Protein AF-A0A9W8L6V1-F1 (afdb_monomer_lite)

Radius of gyration: 20.13 Å; chains: 1; bounding box: 50×47×52 Å

Secondary structure (DSSP, 8-state):
--HHHHHHHHHHHHHTT-S-HHHHTTT-TTS-HHHHHHHHHHHHHHHHTHHHHHHHHHHHT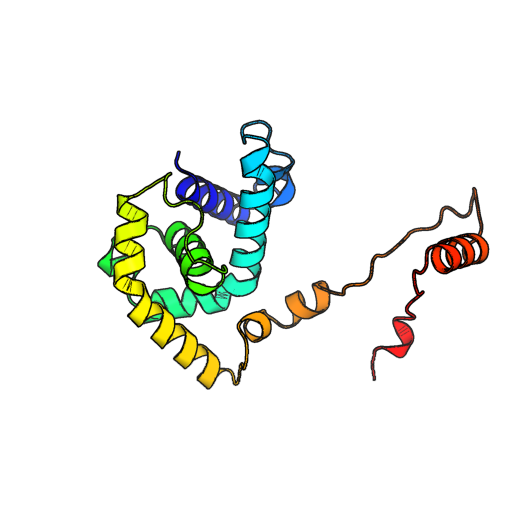HHHHHT--HHHHHHHHHHHHTSTTS-S-TTT-HHHHHHHHHTHHHHHHHHHHHHHHHT-SSGGGGS-HHHHHHT---------TTT--HHHHHHHHHHTT-----GGGS--

Organism: NCBI:txid1052879

Structure (mmCIF, N/CA/C/O backbone):
data_AF-A0A9W8L6V1-F1
#
_entry.id   AF-A0A9W8L6V1-F1
#
loop_
_atom_site.group_PD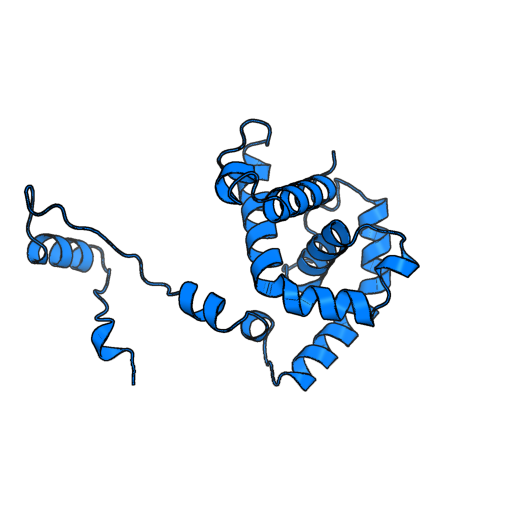B
_atom_site.id
_atom_site.type_symbol
_atom_site.label_atom_id
_atom_site.label_alt_id
_atom_site.label_comp_id
_atom_site.label_asym_id
_atom_site.label_entity_id
_atom_site.label_seq_id
_atom_site.pdbx_PDB_ins_code
_atom_site.Cartn_x
_atom_site.Cartn_y
_atom_site.Cartn_z
_atom_site.occupancy
_atom_site.B_iso_or_equiv
_atom_site.auth_seq_id
_atom_site.auth_comp_id
_atom_site.auth_asym_id
_atom_site.auth_atom_id
_atom_site.pdbx_PDB_model_num
ATOM 1 N N . MET A 1 1 ? -1.362 20.973 1.735 1.00 69.62 1 MET A N 1
ATOM 2 C CA . MET A 1 1 ? -1.811 19.570 1.718 1.00 69.62 1 MET A CA 1
ATOM 3 C C . MET A 1 1 ? -0.803 18.714 2.453 1.00 69.62 1 MET A C 1
ATOM 5 O O . MET A 1 1 ? 0.379 18.758 2.097 1.00 69.62 1 MET A O 1
ATOM 9 N N . LEU A 1 2 ? -1.272 18.016 3.482 1.00 87.19 2 LEU A N 1
ATOM 10 C CA . LEU A 1 2 ? -0.475 17.164 4.362 1.00 87.19 2 LEU A CA 1
ATOM 11 C C . LEU A 1 2 ? -0.080 15.866 3.642 1.00 87.19 2 LEU A C 1
ATOM 13 O O . LEU A 1 2 ? -0.608 15.547 2.577 1.00 87.19 2 LEU A O 1
ATOM 17 N N . PHE A 1 3 ? 0.890 15.130 4.190 1.00 89.69 3 PHE A N 1
ATOM 18 C CA . PHE A 1 3 ? 1.501 13.986 3.503 1.00 89.69 3 PHE A CA 1
ATOM 19 C C . PHE A 1 3 ? 0.482 12.891 3.128 1.00 89.69 3 PHE A C 1
ATOM 21 O O . PHE A 1 3 ? 0.415 12.496 1.966 1.00 89.69 3 PHE A O 1
ATOM 28 N N . TYR A 1 4 ? -0.348 12.442 4.076 1.00 91.88 4 TYR A N 1
ATOM 29 C CA . TYR A 1 4 ? -1.341 11.387 3.819 1.00 91.88 4 TYR A CA 1
ATOM 30 C C . TYR A 1 4 ? -2.519 11.862 2.970 1.00 91.88 4 TYR A C 1
ATOM 32 O O . TYR A 1 4 ? -2.980 11.117 2.111 1.00 91.88 4 TYR A O 1
ATOM 40 N N . GLU A 1 5 ? -2.964 13.108 3.143 1.00 91.69 5 GLU A N 1
ATOM 41 C CA . GLU A 1 5 ? -3.979 13.699 2.265 1.00 91.69 5 GLU A CA 1
ATOM 42 C C . GLU A 1 5 ? -3.491 13.686 0.815 1.00 91.69 5 GLU A C 1
ATOM 44 O O . GLU A 1 5 ? -4.216 13.285 -0.090 1.00 91.69 5 GLU A O 1
ATOM 49 N N . ARG A 1 6 ? -2.224 14.059 0.590 1.00 91.88 6 ARG A N 1
ATOM 50 C CA . ARG A 1 6 ? -1.614 14.030 -0.741 1.00 91.88 6 ARG A CA 1
ATOM 51 C C . ARG A 1 6 ? -1.544 12.617 -1.311 1.00 91.88 6 ARG A C 1
ATOM 53 O O . ARG A 1 6 ? -1.783 12.440 -2.502 1.00 91.88 6 ARG A O 1
ATOM 60 N N . ALA A 1 7 ? -1.241 11.618 -0.486 1.00 93.38 7 ALA A N 1
ATOM 61 C CA . ALA A 1 7 ? -1.301 10.222 -0.908 1.00 93.38 7 ALA A CA 1
ATOM 62 C C . ALA A 1 7 ? -2.726 9.828 -1.341 1.00 93.38 7 ALA A C 1
ATOM 64 O O . ALA A 1 7 ? -2.889 9.212 -2.393 1.00 93.38 7 ALA A O 1
ATOM 65 N N . ALA A 1 8 ? -3.749 10.238 -0.585 1.00 94.44 8 ALA A N 1
ATOM 66 C CA . ALA A 1 8 ? -5.151 9.983 -0.912 1.00 94.44 8 ALA A CA 1
ATOM 67 C C . ALA A 1 8 ? -5.586 10.656 -2.228 1.00 94.44 8 ALA A C 1
ATOM 69 O O . ALA A 1 8 ? -6.217 10.005 -3.061 1.00 94.44 8 ALA A O 1
ATOM 70 N N . ASP A 1 9 ? -5.181 11.907 -2.478 1.00 94.38 9 ASP A N 1
ATOM 71 C CA . ASP A 1 9 ? -5.426 12.571 -3.770 1.00 94.38 9 ASP A CA 1
ATOM 72 C C . ASP A 1 9 ? -4.746 11.833 -4.926 1.00 94.38 9 ASP A C 1
ATOM 74 O O . ASP A 1 9 ? -5.374 11.578 -5.955 1.00 94.38 9 ASP A O 1
ATOM 78 N N . ILE A 1 10 ? -3.490 11.404 -4.748 1.00 94.69 10 ILE A N 1
ATOM 79 C CA . ILE A 1 10 ? -2.794 10.616 -5.771 1.00 94.69 10 ILE A CA 1
ATOM 80 C C . ILE A 1 10 ? -3.552 9.311 -6.051 1.00 94.69 10 ILE A C 1
ATOM 82 O O . ILE A 1 10 ? -3.734 8.984 -7.223 1.00 94.69 10 ILE A O 1
ATOM 86 N N . LEU A 1 11 ? -4.047 8.599 -5.030 1.00 95.19 11 LEU A N 1
ATOM 87 C CA . LEU A 1 11 ? -4.901 7.419 -5.234 1.00 95.19 11 LEU A CA 1
ATOM 88 C C . LEU A 1 11 ? -6.155 7.756 -6.052 1.00 95.19 11 LEU A C 1
ATOM 90 O O . LEU A 1 11 ? -6.443 7.069 -7.030 1.00 95.19 11 LEU A O 1
ATOM 94 N N . GLY A 1 12 ? -6.844 8.856 -5.739 1.00 94.62 12 GLY A N 1
ATOM 95 C CA . GLY A 1 12 ? -8.023 9.288 -6.498 1.00 94.62 12 GLY A CA 1
ATOM 96 C C . GLY A 1 12 ? -7.708 9.635 -7.958 1.00 94.62 12 GLY A C 1
ATOM 97 O O . GLY A 1 12 ? -8.498 9.369 -8.865 1.00 94.62 12 GLY A O 1
ATOM 98 N N . ARG A 1 13 ? -6.527 10.194 -8.232 1.00 94.12 13 ARG A N 1
ATOM 99 C CA . ARG A 1 13 ? -6.060 10.466 -9.602 1.00 94.12 13 ARG A CA 1
ATOM 100 C C . ARG A 1 13 ? -5.673 9.192 -10.354 1.00 94.12 13 ARG A C 1
ATOM 102 O O . ARG A 1 13 ? -5.895 9.118 -11.564 1.00 94.12 13 ARG A O 1
ATOM 109 N N . LEU A 1 14 ? -5.121 8.199 -9.656 1.00 93.25 14 LEU A N 1
ATOM 110 C CA . LEU A 1 14 ? -4.801 6.883 -10.218 1.00 93.25 14 LEU A CA 1
ATOM 111 C C . LEU A 1 14 ? -6.069 6.125 -10.623 1.00 93.25 14 LEU A C 1
ATOM 113 O O . LEU A 1 14 ? -6.115 5.587 -11.727 1.00 93.25 14 LEU A O 1
ATOM 117 N N . GLU A 1 15 ? -7.117 6.160 -9.797 1.00 91.00 15 GLU A N 1
ATOM 118 C CA . GLU A 1 15 ? -8.437 5.594 -10.122 1.00 91.00 15 GLU A CA 1
ATOM 119 C C . GLU A 1 15 ? -9.020 6.214 -11.402 1.00 91.00 15 GLU A C 1
ATOM 121 O O . GLU A 1 15 ? -9.548 5.514 -12.265 1.00 91.00 15 GLU A O 1
ATOM 126 N N . ARG A 1 16 ? -8.837 7.529 -11.582 1.00 94.12 16 ARG A N 1
ATOM 127 C CA . ARG A 1 16 ? -9.236 8.269 -12.794 1.00 94.12 16 ARG A CA 1
ATOM 128 C C . ARG A 1 16 ? -8.269 8.104 -13.974 1.00 94.12 16 ARG A C 1
ATOM 130 O O . ARG A 1 16 ? -8.423 8.797 -14.976 1.00 94.12 16 ARG A O 1
ATOM 137 N N . ARG A 1 17 ? -7.259 7.233 -13.866 1.00 90.88 17 ARG A N 1
ATOM 138 C CA . ARG A 1 17 ? -6.245 6.958 -14.904 1.00 90.88 17 ARG A CA 1
ATOM 139 C C . ARG A 1 17 ? -5.501 8.208 -15.395 1.00 90.88 17 ARG A C 1
ATOM 141 O O . ARG A 1 17 ? -5.058 8.265 -16.536 1.00 90.88 17 ARG A O 1
ATOM 148 N N . GLN A 1 18 ? -5.308 9.200 -14.526 1.00 90.88 18 GLN A N 1
ATOM 149 C CA . GLN A 1 18 ? -4.655 10.469 -14.883 1.00 90.88 18 GLN A CA 1
ATOM 150 C C . GLN A 1 18 ? -3.120 10.380 -14.938 1.00 90.88 18 GLN A C 1
ATO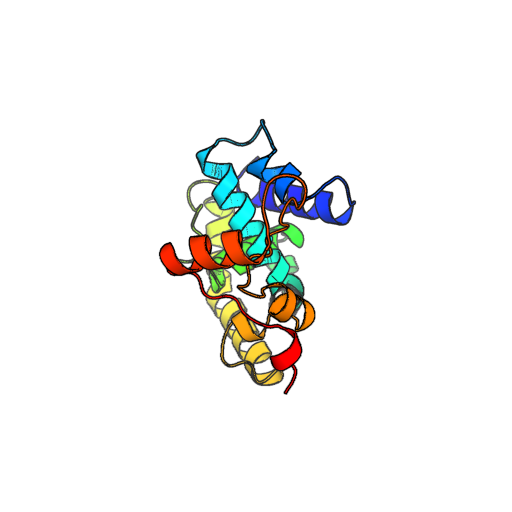M 152 O O . GLN A 1 18 ? -2.442 11.391 -15.108 1.00 90.88 18 GLN A O 1
ATOM 157 N N . GLY A 1 19 ? -2.556 9.185 -14.758 1.00 90.44 19 GLY A N 1
ATOM 158 C CA . GLY A 1 19 ? -1.131 8.904 -14.876 1.00 90.44 19 GLY A CA 1
ATOM 159 C C . GLY A 1 19 ? -0.728 7.657 -14.097 1.00 90.44 19 GLY A C 1
ATOM 160 O O . GLY A 1 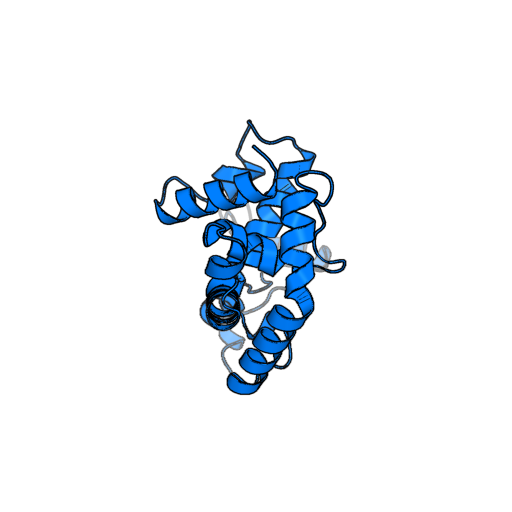19 ? -1.567 6.922 -13.587 1.00 90.44 19 GLY A O 1
ATOM 161 N N . SER A 1 20 ? 0.580 7.428 -14.002 1.00 90.50 20 SER A N 1
ATOM 162 C CA . SER A 1 20 ? 1.162 6.315 -13.245 1.00 90.50 20 SER A CA 1
ATOM 163 C C . SER A 1 20 ? 1.571 6.740 -11.832 1.00 90.50 20 SER A C 1
ATOM 165 O O . SER A 1 20 ? 1.845 7.916 -11.581 1.00 90.50 20 SER A O 1
ATOM 167 N N . VAL A 1 21 ? 1.722 5.775 -10.917 1.00 91.31 21 VAL A N 1
ATOM 168 C CA . VAL A 1 21 ? 2.247 6.039 -9.561 1.00 91.31 21 VAL A CA 1
ATOM 169 C C . VAL A 1 21 ? 3.605 6.740 -9.648 1.00 91.31 21 VAL A C 1
ATOM 171 O O . VAL A 1 21 ? 3.855 7.719 -8.945 1.00 91.31 21 VAL A O 1
ATOM 174 N N . LYS A 1 22 ? 4.465 6.300 -10.578 1.00 91.00 22 LYS A N 1
ATOM 175 C CA . LYS A 1 22 ? 5.804 6.862 -10.791 1.00 91.00 22 LYS A CA 1
ATOM 176 C C . LYS A 1 22 ? 5.753 8.313 -11.265 1.00 91.00 22 LYS A C 1
ATOM 178 O O . LYS A 1 22 ? 6.480 9.139 -10.719 1.00 91.00 22 LYS A O 1
ATOM 183 N N . SER A 1 23 ? 4.897 8.643 -12.236 1.00 92.06 23 SER A N 1
ATOM 184 C CA . SER A 1 23 ? 4.760 10.024 -12.726 1.00 92.06 23 SER A CA 1
ATOM 185 C C . SER A 1 23 ? 4.174 10.953 -11.662 1.00 92.06 23 SER A C 1
ATOM 187 O O . SER A 1 23 ? 4.597 12.098 -11.559 1.00 92.06 23 SER A O 1
ATOM 189 N N . MET A 1 24 ? 3.259 10.453 -10.826 1.00 91.88 24 MET A N 1
ATOM 190 C CA . MET A 1 24 ? 2.616 11.242 -9.766 1.00 91.88 24 MET A CA 1
ATOM 191 C C . MET A 1 24 ? 3.481 11.435 -8.515 1.00 91.88 24 MET A C 1
ATOM 193 O O . MET A 1 24 ? 3.171 12.293 -7.687 1.00 91.88 24 MET A O 1
ATOM 197 N N . THR A 1 25 ? 4.586 10.691 -8.396 1.00 91.94 25 THR A N 1
ATOM 198 C CA . THR A 1 25 ? 5.502 10.745 -7.246 1.00 91.94 25 THR A CA 1
ATOM 199 C C . THR A 1 25 ? 6.932 11.115 -7.649 1.00 91.94 25 THR A C 1
ATOM 201 O O . THR A 1 25 ? 7.319 12.276 -7.588 1.00 91.94 25 THR A O 1
ATOM 204 N N . VAL A 1 26 ? 7.739 10.151 -8.094 1.00 91.12 26 VAL A N 1
ATOM 205 C CA . VAL A 1 26 ? 9.147 10.343 -8.466 1.00 91.12 26 VAL A CA 1
ATOM 206 C C . VAL A 1 26 ? 9.288 11.347 -9.613 1.00 91.12 26 VAL A C 1
ATOM 208 O O . VAL A 1 26 ? 10.166 12.209 -9.570 1.00 91.12 26 VAL A O 1
ATOM 211 N N . GLY A 1 27 ? 8.390 11.282 -10.598 1.00 87.25 27 GLY A N 1
ATOM 212 C CA . GLY A 1 27 ? 8.320 12.231 -11.712 1.00 87.25 27 GLY A CA 1
ATOM 213 C C . GLY A 1 27 ? 7.640 13.560 -11.375 1.00 87.25 27 GLY A C 1
ATOM 214 O O . GLY A 1 27 ? 7.646 14.465 -12.200 1.00 87.25 27 GLY A O 1
ATOM 215 N N . ASN A 1 28 ? 7.066 13.714 -10.180 1.00 88.75 28 ASN A N 1
ATOM 216 C CA . ASN A 1 28 ? 6.337 14.919 -9.814 1.00 88.75 28 ASN A CA 1
ATOM 217 C C . ASN A 1 28 ? 7.303 15.990 -9.292 1.00 88.75 28 ASN A C 1
ATOM 219 O O . ASN A 1 28 ? 7.945 15.818 -8.254 1.00 88.75 28 ASN A O 1
ATOM 223 N N . HIS A 1 29 ? 7.414 17.103 -10.013 1.00 85.62 29 HIS A N 1
ATOM 224 C CA . HIS A 1 29 ? 8.309 18.208 -9.660 1.00 85.62 29 HIS A CA 1
ATOM 225 C C . HIS A 1 29 ? 7.820 19.041 -8.466 1.00 85.62 29 HIS A C 1
ATOM 227 O O . HIS A 1 29 ? 8.631 19.708 -7.835 1.00 85.62 29 HIS A O 1
ATOM 233 N N . TYR A 1 30 ? 6.538 18.947 -8.107 1.00 85.06 30 TYR A N 1
ATOM 234 C CA . TYR A 1 30 ? 5.948 19.656 -6.967 1.00 85.06 30 TYR A CA 1
ATOM 235 C C . TYR A 1 30 ? 6.172 18.944 -5.623 1.00 85.06 30 TYR A C 1
ATOM 237 O O . TYR A 1 30 ? 5.861 19.497 -4.569 1.00 85.06 30 TYR A O 1
ATOM 245 N N . LEU A 1 31 ? 6.694 17.713 -5.638 1.00 84.81 31 LEU A N 1
ATOM 246 C CA . LEU A 1 31 ? 7.080 16.984 -4.431 1.00 84.81 31 LEU A CA 1
ATOM 247 C C . LEU A 1 31 ? 8.528 17.278 -4.052 1.00 84.81 31 LEU A C 1
ATOM 249 O O . LEU A 1 31 ? 9.422 17.245 -4.903 1.00 84.81 31 LEU A O 1
ATOM 253 N N . LYS A 1 32 ? 8.774 17.456 -2.752 1.00 86.69 32 LYS A N 1
ATOM 254 C CA . LYS A 1 32 ? 10.137 17.578 -2.235 1.00 86.69 32 LYS A CA 1
ATOM 255 C C . LYS A 1 32 ? 10.918 16.278 -2.479 1.00 86.69 32 LYS A C 1
ATOM 257 O O . LYS A 1 32 ? 10.329 15.200 -2.342 1.00 86.69 32 LYS A O 1
ATOM 262 N N . PRO A 1 33 ? 12.216 16.332 -2.831 1.00 84.69 33 PRO A N 1
ATOM 263 C CA . PRO A 1 33 ? 13.011 15.142 -3.152 1.00 84.69 33 PRO A CA 1
ATOM 264 C C . PRO A 1 33 ? 12.932 14.024 -2.100 1.00 84.69 33 PRO A C 1
ATOM 266 O O . PRO A 1 33 ? 12.797 12.851 -2.453 1.00 84.69 33 PRO A O 1
ATOM 269 N N . GLU A 1 34 ? 12.948 14.386 -0.818 1.00 84.38 34 GLU A N 1
ATOM 270 C CA . GLU A 1 34 ? 12.859 13.472 0.320 1.00 84.38 34 GLU A CA 1
ATOM 271 C C . GLU A 1 34 ? 11.484 12.800 0.473 1.00 84.38 34 GLU A C 1
ATOM 273 O O . GLU A 1 34 ? 11.394 11.688 0.998 1.00 84.38 34 GLU A O 1
ATOM 278 N N . GLU A 1 35 ? 10.414 13.435 -0.016 1.00 87.06 35 GLU A N 1
ATOM 279 C CA . GLU A 1 35 ? 9.046 12.906 0.030 1.00 87.06 35 GLU A CA 1
ATOM 280 C C . GLU A 1 35 ? 8.759 11.970 -1.145 1.00 87.06 35 GLU A C 1
ATOM 282 O O . GLU A 1 35 ? 7.995 11.020 -0.993 1.00 87.06 35 GLU A O 1
ATOM 287 N N . LYS A 1 36 ? 9.387 12.187 -2.309 1.00 90.94 36 LYS A N 1
ATOM 288 C CA . LYS A 1 36 ? 9.103 11.427 -3.542 1.00 90.94 36 LYS A CA 1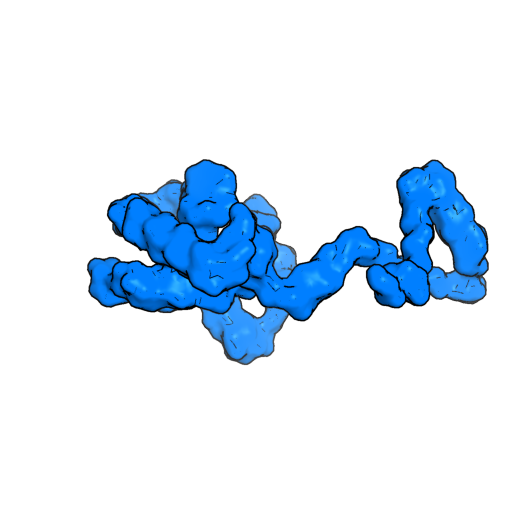
ATOM 289 C C . LYS A 1 36 ? 9.216 9.919 -3.350 1.00 90.94 36 LYS A C 1
ATOM 291 O O . LYS A 1 36 ? 8.303 9.177 -3.706 1.00 90.94 36 LYS A O 1
ATOM 296 N N . ARG A 1 37 ? 10.339 9.466 -2.780 1.00 89.50 37 ARG A N 1
ATOM 297 C CA . ARG A 1 37 ? 10.607 8.035 -2.559 1.00 89.50 37 ARG A CA 1
ATOM 298 C C . ARG A 1 37 ? 9.661 7.443 -1.518 1.00 89.50 37 ARG A C 1
ATOM 300 O O . ARG A 1 37 ? 9.165 6.340 -1.720 1.00 89.50 37 ARG A O 1
ATOM 307 N N . LYS A 1 38 ? 9.379 8.189 -0.445 1.00 90.25 38 LYS A N 1
ATOM 308 C CA . LYS A 1 38 ? 8.476 7.761 0.633 1.00 90.25 38 LYS A CA 1
ATOM 309 C C . LYS A 1 38 ? 7.039 7.630 0.136 1.00 90.25 38 LYS A C 1
ATOM 311 O O . LYS A 1 38 ? 6.409 6.610 0.371 1.00 90.25 38 LYS A O 1
ATOM 316 N N . MET A 1 39 ? 6.561 8.626 -0.609 1.00 92.62 39 MET A N 1
ATOM 317 C CA . MET A 1 39 ? 5.237 8.630 -1.229 1.00 92.62 39 MET A CA 1
ATOM 318 C C . MET A 1 39 ? 5.085 7.469 -2.215 1.00 92.62 39 MET A C 1
ATOM 320 O O . MET A 1 39 ? 4.094 6.749 -2.170 1.00 92.62 39 MET A O 1
ATOM 324 N N . TYR A 1 40 ? 6.086 7.253 -3.077 1.00 93.38 40 TYR A N 1
ATOM 325 C CA . TYR A 1 40 ? 6.082 6.135 -4.021 1.00 93.38 40 TYR A CA 1
ATOM 326 C C . TYR A 1 40 ? 6.009 4.784 -3.304 1.00 93.38 40 TYR A C 1
ATOM 328 O O . TYR A 1 40 ? 5.159 3.966 -3.641 1.00 93.38 40 TYR A O 1
ATOM 336 N N . ALA A 1 41 ? 6.865 4.566 -2.300 1.00 91.81 41 ALA A N 1
ATOM 337 C CA . ALA A 1 41 ? 6.875 3.327 -1.527 1.00 91.81 41 ALA A CA 1
ATOM 338 C C . ALA A 1 41 ? 5.532 3.091 -0.824 1.00 91.81 41 ALA A C 1
ATOM 340 O O . ALA A 1 41 ? 4.942 2.028 -0.982 1.00 91.81 41 ALA A O 1
ATOM 341 N N . LEU A 1 42 ? 5.012 4.104 -0.124 1.00 93.75 42 LEU A N 1
ATOM 342 C CA . LEU A 1 42 ? 3.741 4.011 0.588 1.00 93.75 42 LEU A CA 1
ATOM 343 C C . LEU A 1 42 ? 2.579 3.671 -0.351 1.00 93.75 42 LEU A C 1
ATOM 345 O O . LEU A 1 42 ? 1.798 2.774 -0.049 1.00 93.75 42 LEU A O 1
ATOM 349 N N . LEU A 1 43 ? 2.474 4.350 -1.496 1.00 94.88 43 LEU A N 1
ATOM 350 C CA . LEU A 1 43 ? 1.403 4.102 -2.462 1.00 94.88 43 LEU A CA 1
ATOM 351 C C . LEU A 1 43 ? 1.503 2.707 -3.080 1.00 94.88 43 LEU A C 1
ATOM 353 O O . LEU A 1 43 ? 0.493 2.018 -3.169 1.00 94.88 43 LEU A O 1
ATOM 357 N N . CYS A 1 44 ? 2.703 2.274 -3.476 1.00 93.12 44 CYS A N 1
ATOM 358 C CA . CYS A 1 44 ? 2.909 0.936 -4.027 1.00 93.12 44 CYS A CA 1
ATOM 359 C C . CYS A 1 44 ? 2.517 -0.153 -3.023 1.00 93.12 44 CYS A C 1
ATOM 361 O O . CYS A 1 44 ? 1.772 -1.062 -3.378 1.00 93.12 44 CYS A O 1
ATOM 363 N N . GLU A 1 45 ? 2.979 -0.055 -1.776 1.00 93.00 45 GLU A N 1
ATOM 364 C CA . GLU A 1 45 ? 2.650 -1.045 -0.746 1.00 93.00 45 GLU A CA 1
ATOM 365 C C . GLU A 1 45 ? 1.165 -1.000 -0.348 1.00 93.00 45 GLU A C 1
ATOM 367 O O . GLU A 1 45 ? 0.543 -2.050 -0.194 1.00 93.00 45 GLU A O 1
ATOM 372 N N . THR A 1 46 ? 0.550 0.187 -0.298 1.00 95.19 46 THR A N 1
ATOM 373 C CA . THR A 1 46 ? -0.900 0.324 -0.065 1.00 95.19 46 THR A CA 1
ATOM 374 C C . THR A 1 46 ? -1.705 -0.346 -1.180 1.00 95.19 46 THR A C 1
ATOM 376 O O . THR A 1 46 ? -2.640 -1.090 -0.900 1.00 95.19 46 THR A O 1
ATOM 379 N N . LEU A 1 47 ? -1.332 -0.127 -2.446 1.00 94.12 47 LEU A N 1
ATOM 380 C CA . LEU A 1 47 ? -2.029 -0.700 -3.602 1.00 94.12 47 LEU A CA 1
ATOM 381 C C . LEU A 1 47 ? -1.915 -2.229 -3.660 1.00 94.12 47 LEU A C 1
ATOM 383 O O . LEU A 1 47 ? -2.892 -2.889 -4.002 1.00 94.12 47 LEU A O 1
ATOM 387 N N . LYS A 1 48 ? -0.764 -2.801 -3.279 1.00 92.75 48 LYS A N 1
ATOM 388 C CA . LYS A 1 48 ? -0.576 -4.263 -3.202 1.00 92.75 48 LYS A CA 1
ATOM 389 C C . LYS A 1 48 ? -1.549 -4.935 -2.234 1.00 92.75 48 LYS A C 1
ATOM 391 O O . LYS A 1 48 ? -2.000 -6.043 -2.501 1.00 92.75 48 LYS A O 1
ATOM 396 N N . HIS A 1 49 ? -1.865 -4.261 -1.131 1.00 94.62 49 HIS A N 1
ATOM 397 C CA . HIS A 1 49 ? -2.727 -4.781 -0.069 1.00 94.62 49 HIS A CA 1
ATOM 398 C C . HIS A 1 49 ? -4.133 -4.162 -0.090 1.00 94.62 49 HIS A C 1
ATOM 400 O O . HIS A 1 49 ? -4.884 -4.334 0.868 1.00 94.62 49 HIS A O 1
ATOM 406 N N . ALA A 1 50 ? -4.503 -3.435 -1.152 1.00 94.50 50 ALA A N 1
ATOM 407 C CA . ALA A 1 50 ? -5.717 -2.621 -1.176 1.00 94.50 50 ALA A CA 1
ATOM 408 C C . ALA A 1 50 ? -6.986 -3.437 -0.896 1.00 94.50 50 ALA A C 1
ATOM 410 O O . ALA A 1 50 ? -7.808 -3.011 -0.093 1.00 94.50 50 ALA A O 1
ATOM 411 N N . SER A 1 51 ? -7.114 -4.632 -1.483 1.00 93.94 51 SER A N 1
ATOM 412 C CA . SER A 1 51 ? -8.260 -5.523 -1.257 1.00 93.94 51 SER A CA 1
ATOM 413 C C . SER A 1 51 ? -8.402 -5.919 0.215 1.00 93.94 51 SER A C 1
ATOM 415 O O . SER A 1 51 ? -9.474 -5.766 0.797 1.00 93.94 51 SER A O 1
ATOM 417 N N . ALA A 1 52 ? -7.315 -6.377 0.838 1.00 95.75 52 ALA A N 1
ATOM 418 C CA . ALA A 1 52 ? -7.311 -6.776 2.240 1.00 95.75 52 ALA A CA 1
ATOM 419 C C . ALA A 1 52 ? -7.579 -5.582 3.169 1.00 95.75 52 ALA A C 1
ATOM 421 O O . ALA A 1 52 ? -8.382 -5.677 4.097 1.00 95.75 52 ALA A O 1
ATOM 422 N N . LEU A 1 53 ? -6.951 -4.436 2.893 1.00 96.69 53 LEU A N 1
ATOM 423 C CA . LEU A 1 53 ? -7.135 -3.214 3.674 1.00 96.69 53 LEU A CA 1
ATOM 424 C C . LEU A 1 53 ? -8.573 -2.693 3.590 1.00 96.69 53 LEU A C 1
ATOM 426 O O . LEU A 1 53 ? -9.117 -2.292 4.615 1.00 96.69 53 LEU A O 1
ATOM 430 N N . SER A 1 54 ? -9.206 -2.731 2.414 1.00 96.69 54 SER A N 1
ATOM 431 C CA . SER A 1 54 ? -10.609 -2.337 2.246 1.00 96.69 54 SER A CA 1
ATOM 432 C C . SER A 1 54 ? -11.546 -3.168 3.122 1.00 96.69 54 SER A C 1
ATOM 434 O O . SER A 1 54 ? -12.376 -2.589 3.819 1.00 96.69 54 SER A O 1
ATOM 436 N N . ILE A 1 55 ? -11.362 -4.493 3.165 1.00 96.81 55 ILE A N 1
ATOM 437 C CA . ILE A 1 55 ? -12.166 -5.390 4.011 1.00 96.81 55 ILE A CA 1
ATOM 438 C C . ILE A 1 55 ? -11.964 -5.062 5.497 1.00 96.81 55 ILE A C 1
ATOM 440 O O . ILE A 1 55 ? -12.930 -4.946 6.248 1.00 96.81 55 ILE A O 1
ATOM 444 N N . VAL A 1 56 ? -10.715 -4.870 5.934 1.00 97.44 56 VAL A N 1
ATOM 445 C CA . VAL A 1 56 ? -10.398 -4.519 7.331 1.00 97.44 56 VAL A CA 1
ATOM 446 C C . VAL A 1 56 ? -11.018 -3.174 7.725 1.00 97.44 56 VAL A C 1
ATOM 448 O O . VAL A 1 56 ? -11.585 -3.038 8.812 1.00 97.44 56 VAL A O 1
ATOM 451 N N . ILE A 1 57 ? -10.944 -2.172 6.847 1.00 96.94 57 ILE A N 1
ATOM 452 C CA . ILE A 1 57 ? -11.526 -0.844 7.078 1.00 96.94 57 ILE A CA 1
ATOM 453 C C . ILE A 1 57 ? -13.048 -0.930 7.185 1.00 96.94 57 ILE A C 1
ATOM 455 O O . ILE A 1 57 ? -13.616 -0.348 8.110 1.00 96.94 57 ILE A O 1
ATOM 459 N N . GLU A 1 58 ? -13.693 -1.681 6.294 1.00 96.50 58 GLU A N 1
ATOM 460 C CA . GLU A 1 58 ? -15.140 -1.887 6.301 1.00 96.50 58 GLU A CA 1
ATOM 461 C C . GLU A 1 58 ? -15.604 -2.590 7.582 1.00 96.50 58 GLU A C 1
ATOM 463 O O . GLU A 1 58 ? -16.434 -2.046 8.311 1.00 96.50 58 GLU A O 1
ATOM 468 N N . ARG A 1 59 ? -15.005 -3.739 7.923 1.00 96.50 59 ARG A N 1
ATOM 469 C CA . ARG A 1 59 ? -15.356 -4.512 9.130 1.00 96.50 59 ARG A CA 1
ATOM 470 C C . ARG A 1 59 ? -15.109 -3.740 10.419 1.00 96.50 59 ARG A C 1
ATOM 472 O O . ARG A 1 59 ? -15.857 -3.872 11.384 1.00 96.50 59 ARG A O 1
ATOM 479 N N . SER A 1 60 ? -14.071 -2.906 10.441 1.00 95.88 60 SER A N 1
ATOM 480 C CA . SER A 1 60 ? -13.791 -2.064 11.600 1.00 95.88 60 SER A CA 1
ATOM 481 C C . SER A 1 60 ? -14.775 -0.900 11.757 1.00 95.88 60 SER A C 1
ATOM 483 O O . SER A 1 60 ? -14.826 -0.322 12.838 1.00 95.88 60 SER A O 1
ATOM 485 N N . GLY A 1 61 ? -15.547 -0.520 10.731 1.00 94.62 61 GLY A N 1
ATOM 486 C CA . GLY A 1 61 ? -16.417 0.664 10.776 1.00 94.62 61 GLY A CA 1
ATOM 487 C C . GLY A 1 61 ? -15.642 1.975 10.968 1.00 94.62 61 GLY A C 1
ATOM 488 O O . GLY A 1 61 ? -16.129 2.919 11.596 1.00 94.62 61 GLY A O 1
ATOM 489 N N . LEU A 1 62 ? -14.388 2.019 10.505 1.00 95.06 62 LEU A N 1
ATOM 490 C CA . LEU A 1 62 ? -13.487 3.153 10.718 1.00 95.06 62 LEU A CA 1
ATOM 491 C C . LEU A 1 62 ? -13.997 4.436 10.045 1.00 95.06 62 LEU A C 1
ATOM 493 O O . LEU A 1 62 ? -13.907 5.512 10.636 1.00 95.06 62 LEU A O 1
ATOM 497 N N . LEU A 1 63 ? -14.528 4.322 8.824 1.00 94.12 63 LEU A N 1
ATOM 498 C CA . LEU A 1 63 ? -14.967 5.476 8.033 1.00 94.12 63 LEU A CA 1
ATOM 499 C C . LEU A 1 63 ? -16.090 6.241 8.736 1.00 94.12 63 LEU A C 1
ATOM 501 O O . LEU A 1 63 ? -16.063 7.465 8.781 1.00 94.12 63 LEU A O 1
ATOM 505 N N . GLN A 1 64 ? -17.040 5.518 9.332 1.00 92.62 64 GLN A N 1
ATOM 506 C CA . GLN A 1 64 ? -18.160 6.092 10.071 1.00 92.62 64 GLN A CA 1
ATOM 507 C C . GLN A 1 64 ? -17.710 6.678 11.413 1.00 92.62 64 GLN A C 1
ATOM 509 O O . GLN A 1 64 ? -18.206 7.724 11.818 1.00 92.62 64 GLN A O 1
ATOM 514 N N . ALA A 1 65 ? -16.767 6.020 12.095 1.00 92.50 65 ALA A N 1
ATOM 515 C CA . ALA A 1 65 ? -16.300 6.450 13.411 1.00 92.50 65 ALA A CA 1
ATOM 516 C C . ALA A 1 65 ? -15.512 7.769 13.372 1.00 92.50 65 ALA A C 1
ATOM 518 O O . ALA A 1 65 ? -15.665 8.593 14.267 1.00 92.50 65 ALA A O 1
ATOM 519 N N . GLU A 1 66 ? -14.670 7.963 12.354 1.00 92.38 66 GLU A N 1
ATOM 520 C CA . GLU A 1 66 ? -13.789 9.137 12.247 1.00 92.38 66 GLU A CA 1
ATOM 521 C C . GLU A 1 66 ? -14.219 10.128 11.150 1.00 92.38 66 GLU A C 1
ATOM 523 O O . GLU A 1 66 ? -13.595 11.175 10.996 1.00 92.38 66 GLU A O 1
ATOM 528 N N . ASN A 1 67 ? -15.281 9.822 10.393 1.00 92.31 67 ASN A N 1
ATOM 529 C CA . ASN A 1 67 ? -15.755 10.613 9.250 1.00 92.31 67 ASN A CA 1
ATOM 530 C C . ASN A 1 67 ? -14.625 10.965 8.260 1.00 92.31 67 ASN A C 1
ATOM 532 O O . ASN A 1 67 ? -14.457 12.114 7.846 1.00 92.31 67 ASN A O 1
ATOM 536 N N . ILE A 1 68 ? -13.812 9.964 7.917 1.00 91.81 68 ILE A N 1
ATOM 537 C CA . ILE A 1 68 ? -12.672 10.111 7.008 1.00 91.81 68 ILE A CA 1
ATOM 538 C C . ILE A 1 68 ? -12.969 9.510 5.637 1.00 91.81 68 ILE A C 1
ATOM 540 O O . ILE A 1 68 ? -13.710 8.538 5.497 1.00 91.81 68 ILE A O 1
ATOM 544 N N . GLU A 1 69 ? -12.334 10.069 4.611 1.00 93.25 69 GLU A N 1
ATOM 545 C CA . GLU A 1 69 ? -12.402 9.549 3.249 1.00 93.25 69 GLU A CA 1
ATOM 546 C C . GLU A 1 69 ? -11.769 8.145 3.146 1.00 93.25 69 GLU A C 1
ATOM 548 O O . GLU A 1 69 ? -10.704 7.884 3.709 1.00 93.25 69 GLU A O 1
ATOM 553 N N . ALA A 1 70 ? -12.373 7.254 2.350 1.00 94.62 70 ALA A N 1
ATOM 554 C CA . ALA A 1 70 ? -11.902 5.881 2.151 1.00 94.62 70 ALA A CA 1
ATOM 555 C C . ALA A 1 70 ? -10.437 5.779 1.684 1.00 94.62 70 ALA A C 1
ATOM 557 O O . ALA A 1 70 ? -9.678 4.968 2.210 1.00 94.62 70 ALA A O 1
ATOM 558 N N . ARG A 1 71 ? -10.009 6.624 0.734 1.00 95.75 71 ARG A N 1
ATOM 559 C CA . ARG A 1 71 ? -8.622 6.632 0.227 1.00 95.75 71 ARG A CA 1
ATOM 560 C C . ARG A 1 71 ? -7.620 7.029 1.308 1.00 95.75 71 ARG A C 1
ATOM 562 O O . ARG A 1 71 ? -6.552 6.430 1.411 1.00 95.75 71 ARG A O 1
ATOM 569 N N . LEU A 1 72 ? -7.983 7.998 2.145 1.00 94.75 72 LEU A N 1
ATOM 570 C CA . LEU A 1 72 ? -7.170 8.413 3.282 1.00 94.75 72 LEU A CA 1
ATOM 571 C C . LEU A 1 72 ? -7.072 7.297 4.329 1.00 94.75 72 LEU A C 1
ATOM 573 O O . LEU A 1 72 ? -5.974 6.978 4.787 1.00 94.75 72 LEU A O 1
ATOM 577 N N . ALA A 1 73 ? -8.197 6.654 4.649 1.00 95.69 73 ALA A N 1
ATOM 578 C CA . ALA A 1 73 ? -8.236 5.506 5.549 1.00 95.69 73 ALA A CA 1
ATOM 579 C C . ALA A 1 73 ? -7.361 4.348 5.050 1.00 95.69 73 ALA A C 1
ATOM 581 O O . ALA A 1 73 ? -6.664 3.727 5.851 1.00 95.69 73 ALA A O 1
ATOM 582 N N . LEU A 1 74 ? -7.350 4.088 3.738 1.00 96.38 74 LEU A N 1
ATOM 583 C CA . LEU A 1 74 ? -6.551 3.033 3.115 1.00 96.38 74 LEU A CA 1
ATOM 584 C C . LEU A 1 74 ? -5.053 3.229 3.378 1.00 96.38 74 LEU A C 1
ATOM 586 O O . LEU A 1 74 ? -4.386 2.339 3.906 1.00 96.38 74 LEU A O 1
ATOM 590 N N . VAL A 1 75 ? -4.546 4.426 3.076 1.00 95.31 75 VAL A N 1
ATOM 591 C CA . VAL A 1 75 ? -3.127 4.769 3.245 1.00 95.31 75 VAL A CA 1
ATOM 592 C C . VAL A 1 75 ? -2.724 4.758 4.722 1.00 95.31 75 VAL A C 1
ATOM 594 O O . VAL A 1 75 ? -1.671 4.226 5.075 1.00 95.31 75 VAL A O 1
ATOM 597 N N . LEU A 1 76 ? -3.558 5.324 5.599 1.00 94.56 76 LEU A N 1
ATOM 598 C CA . LEU A 1 76 ? -3.284 5.364 7.037 1.00 94.56 76 LEU A CA 1
ATOM 599 C C . LEU A 1 76 ? -3.286 3.970 7.664 1.00 94.56 76 LEU A C 1
ATOM 601 O O . LEU A 1 76 ? -2.432 3.672 8.495 1.00 94.56 76 LEU A O 1
ATOM 605 N N . THR A 1 77 ? -4.234 3.117 7.273 1.00 95.56 77 THR A N 1
ATOM 606 C CA . THR A 1 77 ? -4.342 1.749 7.796 1.00 95.56 77 THR A CA 1
ATOM 607 C C . THR A 1 77 ? -3.141 0.918 7.366 1.00 95.56 77 THR A C 1
ATOM 609 O O . THR A 1 77 ? -2.565 0.212 8.196 1.00 95.56 77 THR A O 1
ATOM 612 N N . HIS A 1 78 ? -2.704 1.062 6.109 1.00 95.50 78 HIS A N 1
ATOM 613 C CA . HIS A 1 78 ? -1.461 0.460 5.644 1.00 95.50 78 HIS A CA 1
ATOM 614 C C . HIS A 1 78 ? -0.274 0.907 6.507 1.00 95.50 78 HIS A C 1
ATOM 616 O O . HIS A 1 78 ? 0.398 0.072 7.111 1.00 95.50 78 HIS A O 1
ATOM 622 N N . ASP A 1 79 ? -0.029 2.218 6.617 1.00 93.69 79 ASP A N 1
ATOM 623 C CA . ASP A 1 79 ? 1.150 2.715 7.334 1.00 93.69 79 ASP A CA 1
ATOM 624 C C . ASP A 1 79 ? 1.098 2.390 8.840 1.00 93.69 79 ASP A C 1
ATOM 626 O O . ASP A 1 79 ? 2.127 2.185 9.474 1.00 93.69 79 ASP A O 1
ATOM 630 N N . LEU A 1 80 ? -0.097 2.262 9.428 1.00 94.50 80 LEU A N 1
ATOM 631 C CA . LEU A 1 80 ? -0.276 1.875 10.829 1.00 94.50 80 LEU A CA 1
ATOM 632 C C . LEU A 1 80 ? 0.013 0.389 11.102 1.00 94.50 80 LEU A C 1
ATOM 634 O O . LEU A 1 80 ? 0.558 0.079 12.167 1.00 94.50 80 LEU A O 1
ATOM 638 N N . LEU A 1 81 ? -0.397 -0.514 10.203 1.00 94.31 81 LEU A N 1
ATOM 639 C CA . LEU A 1 81 ? -0.385 -1.966 10.440 1.00 94.31 81 LEU A CA 1
ATOM 640 C C . LEU A 1 81 ? 0.757 -2.709 9.726 1.00 94.31 81 LEU A C 1
ATOM 642 O O . LEU A 1 81 ? 1.200 -3.743 10.221 1.00 94.31 81 LEU A O 1
ATOM 646 N N . PHE A 1 82 ? 1.224 -2.215 8.577 1.00 92.56 82 PHE A N 1
ATOM 647 C CA . PHE A 1 82 ? 2.185 -2.915 7.711 1.00 92.56 82 PHE A CA 1
ATOM 648 C C . PHE A 1 82 ? 3.596 -2.322 7.815 1.00 92.56 82 PHE A C 1
ATOM 650 O O . PHE A 1 82 ? 4.581 -3.043 7.649 1.00 92.56 82 PHE A O 1
ATOM 657 N N . THR A 1 83 ? 3.727 -1.035 8.147 1.00 89.00 83 THR A N 1
ATOM 658 C CA . THR A 1 83 ? 5.037 -0.391 8.297 1.00 89.00 83 THR A CA 1
ATOM 659 C C . THR A 1 83 ? 5.653 -0.679 9.669 1.00 89.00 83 THR A C 1
ATOM 661 O O . THR A 1 83 ? 5.025 -0.505 10.718 1.00 89.00 83 THR A O 1
ATOM 664 N N . ARG A 1 84 ? 6.938 -1.062 9.693 1.00 81.19 84 ARG A N 1
ATOM 665 C CA . ARG A 1 84 ? 7.709 -1.195 10.942 1.00 81.19 84 ARG A CA 1
ATOM 666 C C . ARG A 1 84 ? 7.793 0.164 11.646 1.00 81.19 84 ARG A C 1
ATOM 668 O O . ARG A 1 84 ? 8.404 1.091 11.130 1.00 81.19 84 ARG A O 1
ATOM 675 N N . GLY A 1 85 ? 7.186 0.270 12.828 1.00 77.88 85 GLY A N 1
ATOM 676 C CA . GLY A 1 85 ? 7.082 1.521 13.597 1.00 77.88 85 GLY A CA 1
ATOM 677 C C . GLY A 1 85 ? 5.739 2.251 13.451 1.00 77.88 85 GLY A C 1
ATOM 678 O O . GLY A 1 85 ? 5.507 3.243 14.143 1.00 77.88 85 GLY A O 1
ATOM 679 N N . GLY A 1 86 ? 4.825 1.735 12.623 1.00 83.31 86 GLY A N 1
ATOM 680 C CA . GLY A 1 86 ? 3.530 2.354 12.346 1.00 83.31 86 GLY A CA 1
ATOM 681 C C . GLY A 1 86 ? 3.677 3.650 11.547 1.00 83.31 86 GLY A C 1
ATOM 682 O O . GLY A 1 86 ? 4.643 3.810 10.804 1.00 83.31 86 GLY A O 1
ATOM 683 N N . LEU A 1 87 ? 2.739 4.581 11.757 1.00 84.31 87 LEU A N 1
ATOM 684 C CA . LEU A 1 87 ? 2.668 5.874 11.065 1.00 84.31 87 LEU A CA 1
ATOM 685 C C . LEU A 1 87 ? 4.009 6.616 11.127 1.00 84.31 87 LEU A C 1
ATOM 687 O O . LEU A 1 87 ? 4.382 7.103 12.196 1.00 84.31 87 LEU A O 1
ATOM 691 N N . GLN A 1 88 ? 4.705 6.731 9.995 1.00 77.69 88 GLN A N 1
ATOM 692 C CA . GLN A 1 88 ? 6.050 7.325 9.933 1.00 77.69 88 GLN A CA 1
ATOM 693 C C . GLN A 1 88 ? 6.017 8.854 9.816 1.00 77.69 88 GLN A C 1
ATOM 695 O O . GLN A 1 88 ? 6.975 9.536 10.173 1.00 77.69 88 GLN A O 1
ATOM 700 N N . HIS A 1 89 ? 4.910 9.414 9.325 1.00 74.19 89 HIS A N 1
ATOM 701 C CA . HIS A 1 89 ? 4.771 10.848 9.050 1.00 74.19 89 HIS A CA 1
ATOM 702 C C . HIS A 1 89 ? 3.895 11.536 10.107 1.00 74.19 89 HIS A C 1
ATOM 704 O O . HIS A 1 89 ? 2.927 12.233 9.793 1.00 74.19 89 HIS A O 1
ATOM 710 N N . THR A 1 90 ? 4.229 11.323 11.386 1.00 61.97 90 THR A N 1
ATOM 711 C CA . THR A 1 90 ? 3.438 11.805 12.534 1.00 61.97 90 THR A CA 1
ATOM 712 C C . THR A 1 90 ? 3.353 13.327 12.638 1.00 61.97 90 THR A C 1
ATOM 714 O O . THR A 1 90 ? 2.334 13.851 13.084 1.00 61.97 90 THR A O 1
ATOM 717 N N . GLY A 1 91 ? 4.396 14.036 12.194 1.00 61.47 91 GLY A N 1
ATOM 718 C CA . GLY A 1 91 ? 4.485 15.496 12.278 1.00 61.47 91 GLY A CA 1
ATOM 719 C C . GLY A 1 91 ? 3.609 16.260 11.280 1.00 61.47 91 GLY A C 1
ATOM 720 O O . GLY A 1 91 ? 3.432 17.460 11.445 1.00 61.47 91 GLY A O 1
ATOM 721 N N . ALA A 1 92 ? 3.061 15.591 10.258 1.00 66.56 92 ALA A N 1
ATOM 722 C CA . ALA A 1 92 ? 2.246 16.254 9.241 1.00 66.56 92 ALA A CA 1
ATOM 723 C C . ALA A 1 92 ? 0.797 16.478 9.704 1.00 66.56 92 ALA A C 1
ATOM 725 O O . ALA A 1 92 ? 0.253 17.540 9.443 1.00 66.56 92 ALA A O 1
ATOM 726 N N . ASP A 1 93 ? 0.187 15.520 10.412 1.00 78.12 93 ASP A N 1
ATOM 727 C CA . ASP A 1 93 ? -1.188 15.653 10.920 1.00 78.12 93 ASP A CA 1
ATOM 728 C C . ASP A 1 93 ? -1.372 14.975 12.291 1.00 78.12 93 ASP A C 1
ATOM 730 O O . ASP A 1 93 ? -1.794 13.817 12.381 1.00 78.12 93 ASP A O 1
ATOM 734 N N . PRO A 1 94 ? -1.044 15.659 13.397 1.00 81.56 94 PRO A N 1
ATOM 735 C CA . PRO A 1 94 ? -1.136 15.067 14.728 1.00 81.56 94 PRO A CA 1
ATOM 736 C C . PRO A 1 94 ? -2.551 14.599 15.099 1.00 81.56 94 PRO A C 1
ATOM 738 O O . PRO A 1 94 ? -2.691 13.602 15.808 1.00 81.56 94 PRO A O 1
ATOM 741 N N . LYS A 1 95 ? -3.599 15.283 14.616 1.00 86.06 95 LYS A N 1
ATOM 742 C CA . LYS A 1 95 ? -4.994 14.962 14.954 1.00 86.06 95 LYS A CA 1
ATOM 743 C C . LYS A 1 95 ? -5.442 13.682 14.260 1.00 86.06 95 LYS A C 1
ATOM 745 O O . LYS A 1 95 ? -5.912 12.767 14.934 1.00 86.06 95 LYS A O 1
ATOM 750 N N . LEU A 1 96 ? -5.230 13.593 12.949 1.00 85.38 96 LEU A N 1
ATOM 751 C CA . LEU A 1 96 ? -5.567 12.409 12.159 1.00 85.38 96 LEU A CA 1
ATOM 752 C C . LEU A 1 96 ? -4.774 11.178 12.616 1.00 85.38 96 LEU A C 1
ATOM 754 O O . LEU A 1 96 ? -5.319 10.083 12.759 1.00 85.38 96 LEU A O 1
ATOM 758 N N . ASN A 1 97 ? -3.490 11.369 12.928 1.00 86.50 97 ASN A N 1
ATOM 759 C CA . ASN A 1 97 ? -2.642 10.300 13.445 1.00 86.50 97 ASN A CA 1
ATOM 760 C C . ASN A 1 97 ? -3.108 9.802 14.819 1.00 86.50 97 ASN A C 1
ATOM 762 O O . ASN A 1 97 ? -3.036 8.605 15.097 1.00 86.50 97 ASN A O 1
ATOM 766 N N . LEU A 1 98 ? -3.582 10.697 15.690 1.00 88.25 98 LEU A N 1
ATOM 767 C CA . LEU A 1 98 ? -4.138 10.310 16.982 1.00 88.25 98 LEU A CA 1
ATOM 768 C C . LEU A 1 98 ? -5.465 9.562 16.814 1.00 88.25 98 LEU A C 1
ATOM 770 O O . LEU A 1 98 ? -5.652 8.526 17.449 1.00 88.25 98 LEU A O 1
ATOM 774 N N . ALA A 1 99 ? -6.351 10.059 15.949 1.00 88.81 99 ALA A N 1
ATOM 775 C CA . ALA A 1 99 ? -7.629 9.435 15.615 1.00 88.81 99 ALA A CA 1
ATOM 776 C C . ALA A 1 99 ? -7.449 7.979 15.164 1.00 88.81 99 ALA A C 1
ATOM 778 O O . ALA A 1 99 ? -7.954 7.061 15.809 1.00 88.81 99 ALA A O 1
ATOM 779 N N . ILE A 1 100 ? -6.624 7.733 14.141 1.00 91.19 100 ILE A N 1
ATOM 780 C CA . ILE A 1 100 ? -6.423 6.374 13.621 1.00 91.19 100 ILE A CA 1
ATOM 781 C C . ILE A 1 100 ? -5.738 5.449 14.642 1.00 91.19 100 ILE A C 1
ATOM 783 O O . ILE A 1 100 ? -6.062 4.264 14.734 1.00 91.19 100 ILE A O 1
ATOM 787 N N . ARG A 1 101 ? -4.825 5.979 15.471 1.00 91.75 101 ARG A N 1
ATOM 788 C CA . ARG A 1 101 ? -4.131 5.196 16.508 1.00 91.75 101 ARG A CA 1
ATOM 789 C C . ARG A 1 101 ? -5.083 4.655 17.574 1.00 91.75 101 ARG A C 1
ATOM 791 O O . ARG A 1 101 ? -4.827 3.560 18.070 1.00 91.75 101 ARG A O 1
ATOM 798 N N . LYS A 1 102 ? -6.180 5.356 17.890 1.00 93.50 102 LYS A N 1
ATOM 799 C CA . LYS A 1 102 ? -7.215 4.866 18.825 1.00 93.50 102 LYS A CA 1
ATOM 800 C C . LYS A 1 102 ? -7.867 3.573 18.336 1.00 93.50 102 LYS A C 1
ATOM 802 O O . LYS A 1 102 ? -8.218 2.720 19.142 1.00 93.50 102 LYS A O 1
ATOM 807 N N . HIS A 1 103 ? -7.964 3.400 17.020 1.00 94.69 103 HIS A N 1
ATOM 808 C CA . HIS A 1 103 ? -8.583 2.232 16.388 1.00 94.69 103 HIS A CA 1
ATOM 809 C C . HIS A 1 103 ? -7.600 1.100 16.092 1.00 94.69 103 HIS A C 1
ATOM 811 O O . HIS A 1 103 ? -8.005 0.081 15.536 1.00 94.69 103 HIS A O 1
ATOM 817 N N . LYS A 1 104 ? -6.319 1.238 16.467 1.00 94.38 104 LYS A N 1
ATOM 818 C CA . LYS A 1 104 ? -5.268 0.268 16.124 1.00 94.38 104 LYS A CA 1
ATOM 819 C C . LYS A 1 104 ? -5.603 -1.155 16.575 1.00 94.38 104 LYS A C 1
ATOM 821 O O . LYS A 1 104 ? -5.398 -2.082 15.803 1.00 94.38 104 LYS A O 1
ATOM 826 N N . SER A 1 105 ? -6.098 -1.335 17.800 1.00 95.75 105 SER A N 1
ATOM 827 C CA . SER A 1 105 ? -6.440 -2.660 18.339 1.00 95.75 105 SER A CA 1
ATOM 828 C C . SER A 1 105 ? -7.553 -3.332 17.536 1.00 95.75 105 SER A C 1
ATOM 830 O O . SER A 1 105 ? -7.425 -4.492 17.157 1.00 95.75 105 SER A O 1
ATOM 832 N N . ARG A 1 106 ? -8.611 -2.579 17.215 1.00 96.38 106 ARG A N 1
ATOM 833 C CA . ARG A 1 106 ? -9.736 -3.044 16.399 1.00 96.38 106 ARG A CA 1
ATOM 834 C C . ARG A 1 106 ? -9.290 -3.406 14.983 1.00 96.38 106 ARG A C 1
ATOM 836 O O . ARG A 1 106 ? -9.573 -4.504 14.524 1.00 96.38 106 ARG A O 1
ATOM 843 N N . LEU A 1 107 ? -8.542 -2.521 14.326 1.00 97.00 107 LEU A N 1
ATOM 844 C CA . LEU A 1 107 ? -8.006 -2.752 12.982 1.00 97.00 107 LEU A CA 1
ATOM 845 C C . LEU A 1 107 ? -7.067 -3.968 12.935 1.00 97.00 107 LEU A C 1
ATOM 847 O O . LEU A 1 107 ? -7.154 -4.776 12.016 1.00 97.00 107 LEU A O 1
ATOM 851 N N . ALA A 1 108 ? -6.200 -4.126 13.938 1.00 96.31 108 ALA A N 1
ATOM 852 C CA . ALA A 1 108 ? -5.325 -5.289 14.046 1.00 96.31 108 ALA A CA 1
ATOM 853 C C . ALA A 1 108 ? -6.126 -6.583 14.259 1.00 96.31 108 ALA A C 1
ATOM 855 O O . ALA A 1 108 ? -5.833 -7.585 13.618 1.00 96.31 108 ALA A O 1
ATOM 856 N N . SER A 1 109 ? -7.164 -6.564 15.101 1.00 97.25 109 SER A N 1
ATOM 857 C CA . SER A 1 109 ? -8.017 -7.739 15.308 1.00 97.25 109 SER A CA 1
ATOM 858 C C . SER A 1 109 ? -8.758 -8.151 14.037 1.00 97.25 109 SER A C 1
ATOM 860 O O . SER A 1 109 ? -8.859 -9.344 13.766 1.00 97.25 109 SER A O 1
ATOM 862 N N . GLU A 1 110 ? -9.274 -7.196 13.261 1.00 97.81 110 GLU A N 1
ATOM 863 C CA . GLU A 1 110 ? -9.932 -7.490 11.982 1.00 97.81 110 GLU A CA 1
ATOM 864 C C . GLU A 1 110 ? -8.943 -8.003 10.929 1.00 97.81 110 GLU A C 1
ATOM 866 O O . GLU A 1 110 ? -9.276 -8.903 10.159 1.00 97.81 110 GLU A O 1
ATOM 871 N N . LEU A 1 111 ? -7.703 -7.502 10.930 1.00 97.25 111 LEU A N 1
ATOM 872 C CA . LEU A 1 111 ? -6.641 -8.023 10.070 1.00 97.25 111 LEU A CA 1
ATOM 873 C C . LEU A 1 111 ? -6.297 -9.482 10.403 1.00 97.25 111 LEU A C 1
ATOM 875 O O . LEU A 1 111 ? -6.165 -10.293 9.491 1.00 97.25 111 LEU A O 1
ATOM 879 N N . GLU A 1 112 ? -6.172 -9.833 11.684 1.00 97.38 112 GLU A N 1
ATOM 880 C CA . GLU A 1 112 ? -5.891 -11.216 12.094 1.00 97.38 112 GLU A CA 1
ATOM 881 C C . GLU A 1 112 ? -7.062 -12.161 11.787 1.00 97.38 112 GLU A C 1
ATOM 883 O O . GLU A 1 112 ? -6.841 -13.284 11.334 1.00 97.38 112 GLU A O 1
ATOM 888 N N . ARG A 1 113 ? -8.312 -11.700 11.934 1.00 97.25 113 ARG A N 1
ATOM 889 C CA . ARG A 1 113 ? -9.498 -12.455 11.488 1.00 97.25 113 ARG A CA 1
ATOM 890 C C . ARG A 1 113 ? -9.458 -12.722 9.988 1.00 97.25 113 ARG A C 1
ATOM 892 O O . ARG A 1 113 ? -9.624 -13.863 9.570 1.00 97.25 113 ARG A O 1
ATOM 899 N N . LEU A 1 114 ? -9.173 -11.690 9.193 1.00 97.12 114 LEU A N 1
ATOM 900 C CA . LEU A 1 114 ? -9.051 -11.825 7.744 1.00 97.12 114 LEU A CA 1
ATOM 901 C C . LEU A 1 114 ? -7.928 -12.797 7.355 1.00 97.12 114 LEU A C 1
ATOM 903 O O . LEU A 1 114 ? -8.108 -13.614 6.456 1.00 97.12 114 LEU A O 1
ATOM 907 N N . LYS A 1 115 ? -6.779 -12.751 8.040 1.00 96.19 115 LYS A N 1
ATOM 908 C CA . LYS A 1 115 ? -5.690 -13.709 7.811 1.00 96.19 115 LYS A CA 1
ATOM 909 C C . LYS A 1 115 ? -6.116 -15.142 8.098 1.00 96.19 115 LYS A C 1
ATOM 911 O O . LYS A 1 115 ? -5.847 -16.013 7.278 1.00 96.19 115 LYS A O 1
ATOM 916 N N . ALA A 1 116 ? -6.793 -15.376 9.222 1.00 96.44 116 ALA A N 1
ATOM 917 C CA . ALA A 1 116 ? -7.282 -16.700 9.589 1.00 96.44 116 ALA A CA 1
ATOM 918 C C . ALA A 1 116 ? -8.289 -17.244 8.560 1.00 96.44 116 ALA A C 1
ATOM 920 O O . ALA A 1 116 ? -8.178 -18.398 8.158 1.00 96.44 116 ALA A O 1
ATOM 921 N N . GLU A 1 117 ? -9.214 -16.406 8.079 1.00 95.50 117 GLU A N 1
ATOM 922 C CA . GLU A 1 117 ? -10.176 -16.767 7.025 1.00 95.50 117 GLU A CA 1
ATOM 923 C C . GLU A 1 117 ? -9.494 -17.142 5.703 1.00 95.50 117 GLU A C 1
ATOM 925 O O . GLU A 1 117 ? -9.928 -18.067 5.020 1.00 95.50 117 GLU A O 1
ATOM 930 N N . LEU A 1 118 ? -8.417 -16.438 5.347 1.00 93.38 118 LEU A N 1
ATOM 931 C CA . LEU A 1 118 ? -7.662 -16.666 4.112 1.00 93.38 118 LEU A CA 1
ATOM 932 C C . LEU A 1 118 ? -6.535 -17.703 4.261 1.00 93.38 118 LEU A C 1
ATOM 934 O O . LEU A 1 118 ? -5.835 -17.977 3.288 1.00 93.38 118 LEU A O 1
ATOM 938 N N . GLY A 1 119 ? -6.317 -18.253 5.460 1.00 92.50 119 GLY A N 1
ATOM 939 C CA . GLY A 1 119 ? -5.181 -19.134 5.755 1.00 92.50 119 GLY A CA 1
ATOM 940 C C . GLY A 1 119 ? -3.806 -18.460 5.616 1.00 92.50 119 GLY A C 1
ATOM 941 O O . GLY A 1 119 ? -2.794 -19.146 5.469 1.00 92.50 119 GLY A O 1
ATOM 942 N N . ALA A 1 120 ? -3.752 -17.127 5.649 1.00 93.06 120 ALA A N 1
ATOM 943 C CA . ALA A 1 120 ? -2.537 -16.336 5.481 1.00 93.06 120 ALA A CA 1
ATOM 944 C C . ALA A 1 120 ? -1.682 -16.346 6.757 1.00 93.06 120 ALA A C 1
ATOM 946 O O . ALA A 1 120 ? -2.176 -16.061 7.847 1.00 93.06 120 ALA A O 1
ATOM 947 N N . GLN A 1 121 ? -0.381 -16.617 6.623 1.00 90.25 121 GLN A N 1
ATOM 948 C CA . GLN A 1 121 ? 0.564 -16.615 7.752 1.00 90.25 121 GLN A CA 1
ATOM 949 C C . GLN A 1 121 ? 1.230 -15.249 7.935 1.00 90.25 121 GLN A C 1
ATOM 951 O O . GLN A 1 121 ? 1.662 -14.876 9.026 1.00 90.25 121 GLN A O 1
ATOM 956 N N . SER A 1 122 ? 1.315 -14.480 6.854 1.00 91.31 122 SER A N 1
ATOM 957 C CA . SER A 1 122 ? 1.978 -13.190 6.813 1.00 91.31 122 SER A CA 1
ATOM 958 C C . SER A 1 122 ? 1.153 -12.157 6.052 1.00 91.31 122 SER A C 1
ATOM 960 O O . SER A 1 122 ? 0.252 -12.470 5.278 1.00 91.31 122 SER A O 1
ATOM 962 N N . ASN A 1 123 ? 1.498 -10.884 6.239 1.00 91.19 123 ASN A N 1
ATOM 963 C CA . ASN A 1 123 ? 0.904 -9.795 5.467 1.00 91.19 123 ASN A CA 1
ATOM 964 C C . ASN A 1 123 ? 1.173 -9.936 3.956 1.00 91.19 123 ASN A C 1
ATOM 966 O O . ASN A 1 123 ? 0.348 -9.504 3.160 1.00 91.19 123 ASN A O 1
ATOM 970 N N . ALA A 1 124 ? 2.292 -10.558 3.563 1.00 88.88 124 ALA A N 1
ATOM 971 C CA . ALA A 1 124 ? 2.639 -10.776 2.159 1.00 88.88 124 ALA A CA 1
ATOM 972 C C . ALA A 1 124 ? 1.694 -11.774 1.470 1.00 88.88 124 ALA A C 1
ATOM 974 O O . ALA A 1 124 ? 1.446 -11.660 0.271 1.00 88.88 124 ALA A O 1
ATOM 975 N N . ASP A 1 125 ? 1.111 -12.703 2.231 1.00 90.00 125 ASP A N 1
ATOM 976 C CA . ASP A 1 125 ? 0.147 -13.679 1.712 1.00 90.00 125 ASP A CA 1
ATOM 977 C C . ASP A 1 125 ? -1.205 -13.037 1.373 1.00 90.00 125 ASP A C 1
ATOM 979 O O . ASP A 1 125 ? -1.985 -13.603 0.611 1.00 90.00 125 ASP A O 1
ATOM 983 N N . LEU A 1 126 ? -1.467 -11.831 1.893 1.00 92.06 126 LEU A N 1
ATOM 984 C CA . LEU A 1 126 ? -2.661 -11.043 1.579 1.00 92.06 126 LEU A CA 1
ATOM 985 C C . LEU A 1 126 ? -2.567 -10.339 0.216 1.00 92.06 126 LEU A C 1
ATOM 987 O O . LEU A 1 126 ? -3.557 -9.774 -0.252 1.00 92.06 126 LEU A O 1
ATOM 991 N N . VAL A 1 127 ? -1.390 -10.342 -0.421 1.00 91.38 127 VAL A N 1
ATOM 992 C CA . VAL A 1 127 ? -1.206 -9.785 -1.764 1.00 91.38 127 VAL A CA 1
ATOM 993 C C . VAL A 1 127 ? -1.816 -10.747 -2.795 1.00 91.38 127 VAL A C 1
ATOM 995 O O . VAL A 1 127 ? -1.492 -11.937 -2.787 1.00 91.38 127 VAL A O 1
ATOM 998 N N . PRO A 1 128 ? -2.665 -10.268 -3.726 1.00 87.12 128 PRO A N 1
ATOM 999 C CA . PRO A 1 128 ? -3.228 -11.101 -4.786 1.00 87.12 128 PRO A CA 1
ATOM 1000 C C . PRO A 1 128 ? -2.160 -11.868 -5.582 1.00 87.12 128 PRO A C 1
ATOM 1002 O O . PRO A 1 128 ? -1.106 -11.315 -5.891 1.00 87.12 128 PRO A O 1
ATOM 1005 N N . ALA A 1 129 ? -2.450 -13.116 -5.979 1.00 82.06 129 ALA A N 1
ATOM 1006 C CA . ALA A 1 129 ? -1.517 -13.990 -6.713 1.00 82.06 129 ALA A CA 1
ATOM 1007 C C . ALA A 1 129 ? -0.848 -13.298 -7.913 1.00 82.06 129 ALA A C 1
ATOM 1009 O O . ALA A 1 129 ? 0.371 -13.202 -7.959 1.00 82.06 129 ALA A O 1
ATOM 1010 N N . HIS A 1 130 ? -1.639 -12.662 -8.780 1.00 78.69 130 HIS A N 1
ATOM 1011 C CA . HIS A 1 130 ? -1.129 -11.946 -9.954 1.00 78.69 130 HIS A CA 1
ATOM 1012 C C . HIS A 1 130 ? -0.128 -10.816 -9.631 1.00 78.69 130 HIS A C 1
ATOM 1014 O O . HIS A 1 130 ? 0.695 -10.469 -10.474 1.00 78.69 130 HIS A O 1
ATOM 1020 N N . LEU A 1 131 ? -0.178 -10.229 -8.428 1.00 77.31 131 LEU A N 1
ATOM 1021 C CA . LEU A 1 131 ? 0.794 -9.226 -7.974 1.00 77.31 131 LEU A CA 1
ATOM 1022 C C . LEU A 1 131 ? 2.002 -9.850 -7.267 1.00 77.31 131 LEU A C 1
ATOM 1024 O O . LEU A 1 131 ? 3.078 -9.253 -7.290 1.00 77.31 131 LEU A O 1
ATOM 1028 N N . ARG A 1 132 ? 1.841 -11.033 -6.659 1.00 72.00 132 ARG A N 1
ATOM 1029 C CA . ARG A 1 132 ? 2.955 -11.825 -6.115 1.00 72.00 132 ARG A CA 1
ATOM 1030 C C . ARG A 1 132 ? 3.857 -12.325 -7.243 1.00 72.00 132 ARG A C 1
ATOM 1032 O O . ARG A 1 132 ? 5.069 -12.170 -7.153 1.00 72.00 132 ARG A O 1
ATOM 1039 N N . ASP A 1 133 ? 3.261 -12.783 -8.340 1.00 62.66 133 ASP A N 1
ATOM 1040 C CA . ASP A 1 133 ? 3.992 -13.303 -9.501 1.00 62.66 133 ASP A CA 1
ATOM 1041 C C . ASP A 1 133 ? 4.637 -12.173 -10.323 1.00 62.66 133 ASP A C 1
ATOM 1043 O O . ASP A 1 133 ? 5.780 -12.278 -10.773 1.00 62.66 133 ASP A O 1
ATOM 1047 N N . ALA A 1 134 ? 3.960 -11.022 -10.439 1.00 56.25 134 ALA A N 1
ATOM 1048 C CA . ALA A 1 134 ? 4.528 -9.816 -11.052 1.00 56.25 134 ALA A CA 1
ATOM 1049 C C . ALA A 1 134 ? 5.702 -9.222 -10.249 1.00 56.25 134 ALA A C 1
ATOM 1051 O O . ALA A 1 134 ? 6.509 -8.470 -10.799 1.00 56.25 134 ALA A O 1
ATOM 1052 N N . ALA A 1 135 ? 5.822 -9.569 -8.964 1.00 53.22 135 ALA A N 1
ATOM 1053 C CA . ALA A 1 135 ? 6.987 -9.275 -8.137 1.00 53.22 135 ALA A CA 1
ATOM 1054 C C . ALA A 1 135 ? 8.125 -10.291 -8.338 1.00 53.22 135 ALA A C 1
ATOM 1056 O O . ALA A 1 135 ? 8.994 -10.400 -7.475 1.00 53.22 135 ALA A O 1
ATOM 1057 N N . SER A 1 136 ? 8.147 -11.008 -9.471 1.00 54.91 136 SER A N 1
ATOM 1058 C CA . SER A 1 136 ? 9.307 -11.764 -9.935 1.00 54.91 136 SER A CA 1
ATOM 1059 C C . SER A 1 136 ? 10.566 -10.909 -9.742 1.00 54.91 136 SER A C 1
ATOM 1061 O O . SER A 1 136 ? 10.783 -9.907 -10.427 1.00 54.91 136 SER A O 1
ATOM 1063 N N . THR A 1 137 ? 11.405 -11.331 -8.799 1.00 59.97 137 THR A N 1
ATOM 1064 C CA . THR A 1 137 ? 12.701 -10.741 -8.432 1.00 59.97 137 THR A CA 1
ATOM 1065 C C . THR A 1 137 ? 13.677 -10.657 -9.618 1.00 59.97 137 THR A C 1
ATOM 1067 O O . THR A 1 137 ? 14.760 -10.077 -9.505 1.00 59.97 137 THR A O 1
ATOM 1070 N N . PHE A 1 138 ? 13.319 -11.220 -10.773 1.00 72.56 138 PHE A N 1
ATOM 1071 C CA . PHE A 1 138 ? 14.141 -11.225 -11.968 1.00 72.56 138 PHE A CA 1
ATOM 1072 C C . PHE A 1 138 ? 14.174 -9.856 -12.643 1.00 72.56 138 PHE A C 1
ATOM 1074 O O . PHE A 1 138 ? 13.158 -9.214 -12.915 1.00 72.56 138 PHE A O 1
ATOM 1081 N N . ARG A 1 139 ? 15.392 -9.409 -12.942 1.00 79.50 139 ARG A N 1
ATOM 1082 C CA . ARG A 1 139 ? 15.636 -8.225 -13.760 1.00 79.50 139 ARG A CA 1
ATOM 1083 C C . ARG A 1 139 ? 15.817 -8.679 -15.200 1.00 79.50 139 ARG A C 1
ATOM 1085 O O . ARG A 1 139 ? 16.788 -9.359 -15.510 1.00 79.50 139 ARG A O 1
ATOM 1092 N N . TYR A 1 140 ? 14.896 -8.279 -16.067 1.00 85.31 140 TYR A N 1
ATOM 1093 C CA . TYR A 1 140 ? 14.998 -8.539 -17.498 1.00 85.31 140 TYR A CA 1
ATOM 1094 C C . TYR A 1 140 ? 15.977 -7.561 -18.147 1.00 85.31 140 TYR A C 1
ATOM 1096 O O . TYR A 1 140 ? 15.937 -6.356 -17.886 1.00 85.31 140 TYR A O 1
ATOM 1104 N N . VAL A 1 141 ? 16.837 -8.080 -19.020 1.00 86.31 141 VAL A N 1
ATOM 1105 C CA . VAL A 1 141 ? 17.801 -7.292 -19.793 1.00 86.31 141 VAL A CA 1
ATOM 1106 C C . VAL A 1 141 ? 17.576 -7.570 -21.274 1.00 86.31 141 VAL A C 1
ATOM 1108 O O . VAL A 1 141 ? 17.529 -8.723 -21.691 1.00 86.31 141 VAL A O 1
ATOM 1111 N N . ARG A 1 142 ? 17.452 -6.512 -22.083 1.00 91.00 142 ARG A N 1
ATOM 1112 C CA . ARG A 1 142 ? 17.408 -6.622 -23.547 1.00 91.00 142 ARG A CA 1
ATOM 1113 C C . ARG A 1 142 ? 18.797 -6.357 -24.118 1.00 91.00 142 ARG A C 1
ATOM 1115 O O . ARG A 1 142 ? 19.294 -5.237 -24.011 1.00 91.00 142 ARG A O 1
ATOM 1122 N N . VAL A 1 143 ? 19.389 -7.356 -24.765 1.00 93.69 143 VAL A N 1
ATOM 1123 C CA . VAL A 1 143 ? 20.698 -7.231 -25.421 1.00 93.69 143 VAL A CA 1
ATOM 1124 C C . VAL A 1 143 ? 20.541 -6.585 -26.797 1.00 93.69 143 VAL A C 1
ATOM 1126 O O . VAL A 1 143 ? 19.686 -6.983 -27.586 1.00 93.69 143 VAL A O 1
ATOM 1129 N N . ASN A 1 144 ? 21.362 -5.573 -27.092 1.00 94.81 144 ASN A N 1
ATOM 1130 C CA . ASN A 1 144 ? 21.446 -5.001 -28.433 1.00 94.81 144 ASN A CA 1
ATOM 1131 C C . ASN A 1 144 ? 22.409 -5.827 -29.299 1.00 94.81 144 ASN A C 1
ATOM 1133 O O . ASN A 1 144 ? 23.626 -5.661 -29.203 1.00 94.81 144 ASN A O 1
ATOM 1137 N N . LEU A 1 145 ? 21.848 -6.670 -30.166 1.00 96.12 145 LEU A N 1
ATOM 1138 C CA . LEU A 1 145 ? 22.603 -7.602 -31.009 1.00 96.12 145 LEU A CA 1
ATOM 1139 C C . LEU A 1 145 ? 23.457 -6.933 -32.100 1.00 96.12 145 LEU A C 1
ATOM 1141 O O . LEU A 1 145 ? 24.321 -7.583 -32.674 1.00 96.12 145 LEU A O 1
ATOM 1145 N N . LEU A 1 146 ? 23.255 -5.637 -32.370 1.00 95.56 146 LEU A N 1
ATOM 1146 C CA . LEU A 1 146 ? 24.113 -4.874 -33.288 1.00 95.56 146 LEU A CA 1
ATOM 1147 C C . LEU A 1 146 ? 25.472 -4.516 -32.670 1.00 95.56 146 LEU A C 1
ATOM 1149 O O . LEU A 1 146 ? 26.401 -4.177 -33.393 1.00 95.56 146 LEU A O 1
ATOM 1153 N N . VAL A 1 147 ? 25.566 -4.536 -31.336 1.00 94.75 147 VAL A N 1
ATOM 1154 C CA . VAL A 1 147 ? 26.753 -4.094 -30.585 1.00 94.75 147 VAL A CA 1
ATOM 1155 C C . VAL A 1 147 ? 27.464 -5.269 -29.915 1.00 94.75 147 VAL A C 1
ATOM 1157 O O . VAL A 1 147 ? 28.679 -5.238 -29.756 1.00 94.75 147 VAL A O 1
ATOM 1160 N N . THR A 1 148 ? 26.727 -6.296 -29.487 1.00 95.31 148 THR A N 1
ATOM 1161 C CA . THR A 1 148 ? 27.277 -7.414 -28.707 1.00 95.31 148 THR A CA 1
ATOM 1162 C C . THR A 1 148 ? 26.412 -8.671 -28.836 1.00 95.31 148 THR A C 1
ATOM 1164 O O . THR A 1 148 ? 25.296 -8.604 -29.345 1.00 95.31 148 THR A O 1
ATOM 1167 N N . SER A 1 149 ? 26.897 -9.817 -28.357 1.00 95.06 149 SER A N 1
ATOM 1168 C CA . SER A 1 149 ? 26.134 -11.069 -28.303 1.00 95.06 149 SER A CA 1
ATOM 1169 C C . SER A 1 149 ? 25.502 -11.304 -26.927 1.00 95.06 149 SER A C 1
ATOM 1171 O O . SER A 1 149 ? 25.924 -10.735 -25.916 1.00 95.06 149 SER A O 1
ATOM 1173 N N . VAL A 1 150 ? 24.479 -12.167 -26.881 1.00 93.94 150 VAL A N 1
ATOM 1174 C CA . VAL A 1 150 ? 23.850 -12.592 -25.618 1.00 93.94 150 VAL A CA 1
ATOM 1175 C C . VAL A 1 150 ? 24.881 -13.255 -24.706 1.00 93.94 150 VAL A C 1
ATOM 1177 O O . VAL A 1 150 ? 24.982 -12.870 -23.546 1.00 93.94 150 VAL A O 1
ATOM 1180 N N . ASP A 1 151 ? 25.697 -14.166 -25.239 1.00 94.19 151 ASP A N 1
ATOM 1181 C CA . ASP A 1 151 ? 26.697 -14.913 -24.465 1.00 94.19 151 ASP A CA 1
ATOM 1182 C C . ASP A 1 151 ? 27.735 -14.000 -23.806 1.00 94.19 151 ASP A C 1
ATOM 1184 O O . ASP A 1 151 ? 28.075 -14.179 -22.636 1.00 94.19 151 ASP A O 1
ATOM 1188 N N . ALA A 1 152 ? 28.206 -12.979 -24.530 1.00 93.94 152 ALA A N 1
ATOM 1189 C CA . ALA A 1 152 ? 29.162 -12.014 -23.997 1.00 93.94 152 ALA A CA 1
ATOM 1190 C C . ALA A 1 152 ? 28.571 -11.221 -22.821 1.00 93.94 152 ALA A C 1
ATOM 1192 O O . ALA A 1 152 ? 29.242 -11.011 -21.811 1.00 93.94 152 ALA A O 1
ATOM 1193 N N . ILE A 1 153 ? 27.300 -10.819 -22.927 1.00 94.50 153 ILE A N 1
ATOM 1194 C CA . ILE A 1 153 ? 26.599 -10.107 -21.856 1.00 94.50 153 ILE A CA 1
ATOM 1195 C C . ILE A 1 153 ? 26.299 -11.027 -20.672 1.00 94.50 153 ILE A C 1
ATOM 1197 O O . ILE A 1 153 ? 26.514 -10.623 -19.533 1.00 94.50 153 ILE A O 1
ATOM 1201 N N . VAL A 1 154 ? 25.857 -12.264 -20.912 1.00 93.50 154 VAL A N 1
ATOM 1202 C CA . VAL A 1 154 ? 25.631 -13.249 -19.843 1.00 93.50 154 VAL A CA 1
ATOM 1203 C C . VAL A 1 154 ? 26.919 -13.489 -19.060 1.00 93.50 154 VAL A C 1
ATOM 1205 O O . VAL A 1 154 ? 26.879 -13.449 -17.832 1.00 93.50 154 VAL A O 1
ATOM 1208 N N . LYS A 1 155 ? 28.059 -13.650 -19.743 1.00 94.50 155 LYS A N 1
ATOM 1209 C CA . LYS A 1 155 ? 29.364 -13.804 -19.092 1.00 94.50 155 LYS A CA 1
ATOM 1210 C C . LYS A 1 155 ? 29.733 -12.582 -18.246 1.00 94.50 155 LYS A C 1
ATOM 1212 O O . LYS A 1 155 ? 30.082 -12.743 -17.084 1.00 94.50 155 LYS A O 1
ATOM 1217 N N . ALA A 1 156 ? 29.575 -11.369 -18.780 1.00 93.94 156 ALA A N 1
ATOM 1218 C CA . ALA A 1 156 ? 29.841 -10.144 -18.024 1.00 93.94 156 ALA A CA 1
ATOM 1219 C C . ALA A 1 156 ? 28.968 -10.040 -16.756 1.00 93.94 156 ALA A C 1
ATOM 1221 O O . ALA A 1 156 ? 29.459 -9.705 -15.682 1.00 93.94 156 ALA A O 1
ATOM 1222 N N . PHE A 1 157 ? 27.682 -10.394 -16.848 1.00 93.19 157 PHE A N 1
ATOM 1223 C CA . PHE A 1 157 ? 26.799 -10.437 -15.680 1.00 93.19 157 PHE A CA 1
ATOM 1224 C C . PHE A 1 157 ? 27.194 -11.535 -14.679 1.00 93.19 157 PHE A C 1
ATOM 1226 O O . PHE A 1 157 ? 27.073 -11.319 -13.474 1.00 93.19 157 PHE A O 1
ATOM 1233 N N . GLN A 1 158 ? 27.679 -12.689 -15.143 1.00 94.19 158 GLN A N 1
ATOM 1234 C CA . GLN A 1 158 ? 28.203 -13.749 -14.274 1.00 94.19 158 GLN A CA 1
ATOM 1235 C C . GLN A 1 158 ? 29.465 -13.305 -13.524 1.00 94.19 158 GLN A C 1
ATOM 1237 O O . GLN A 1 158 ? 29.566 -13.561 -12.323 1.00 94.19 158 GLN A O 1
ATOM 1242 N N . ASP A 1 159 ? 30.370 -12.584 -14.190 1.00 95.12 159 ASP A N 1
ATOM 1243 C CA . ASP A 1 159 ? 31.560 -11.988 -13.568 1.00 95.12 159 ASP A CA 1
ATOM 1244 C C . ASP A 1 159 ? 31.164 -10.964 -12.479 1.00 95.12 159 ASP A C 1
ATOM 1246 O O . ASP A 1 159 ? 31.756 -10.928 -11.398 1.00 95.12 159 ASP A O 1
ATOM 1250 N N . ASP A 1 160 ? 30.068 -10.228 -12.694 1.00 92.31 160 ASP A N 1
ATOM 1251 C CA . ASP A 1 160 ? 29.454 -9.315 -11.716 1.00 92.31 160 ASP A CA 1
ATOM 1252 C C . ASP A 1 160 ? 28.617 -10.022 -10.624 1.00 92.31 160 ASP A C 1
ATOM 1254 O O . ASP A 1 160 ? 27.976 -9.366 -9.793 1.00 92.31 160 ASP A O 1
ATOM 1258 N N . ARG A 1 161 ? 28.657 -11.362 -10.568 1.00 91.19 161 ARG A N 1
ATOM 1259 C CA . ARG A 1 161 ? 27.945 -12.232 -9.607 1.00 91.19 161 ARG A CA 1
ATOM 1260 C C . ARG A 1 161 ? 26.424 -12.282 -9.780 1.00 91.19 161 ARG A C 1
ATOM 1262 O O . ARG A 1 161 ? 25.709 -12.652 -8.845 1.00 91.19 161 ARG A O 1
ATOM 1269 N N . TYR A 1 162 ? 25.910 -11.953 -10.960 1.00 89.62 162 TYR A N 1
ATOM 1270 C CA . TYR A 1 162 ? 24.520 -12.227 -11.317 1.00 89.62 162 TYR A CA 1
ATOM 1271 C C . TYR A 1 162 ? 24.364 -13.651 -11.861 1.00 89.62 162 TYR A C 1
ATOM 1273 O O . TYR A 1 162 ? 25.277 -14.229 -12.446 1.00 89.62 162 TYR A O 1
ATOM 1281 N N . ARG A 1 163 ? 23.170 -14.227 -11.690 1.00 88.44 163 ARG A N 1
ATOM 1282 C CA . ARG A 1 163 ? 22.816 -15.545 -12.225 1.00 88.44 163 ARG A CA 1
ATOM 1283 C C . ARG A 1 163 ? 21.727 -15.392 -13.277 1.00 88.44 163 ARG A C 1
ATOM 1285 O O . ARG A 1 163 ? 20.693 -14.786 -13.002 1.00 88.44 163 ARG A O 1
ATOM 1292 N N . LEU A 1 164 ? 21.948 -15.975 -14.454 1.00 87.50 164 LEU A N 1
ATOM 1293 C CA . LEU A 1 164 ? 20.892 -16.134 -15.448 1.00 87.50 164 LEU A CA 1
ATOM 1294 C C . LEU A 1 164 ? 19.881 -17.160 -14.930 1.00 87.50 164 LEU A C 1
ATOM 1296 O O . LEU A 1 164 ? 20.260 -18.259 -14.520 1.00 87.50 164 LEU A O 1
ATOM 1300 N N . VAL A 1 165 ? 18.609 -16.781 -14.929 1.00 84.12 165 VAL A N 1
ATOM 1301 C CA . VAL A 1 165 ? 17.506 -17.661 -14.551 1.00 84.12 165 VAL A CA 1
ATOM 1302 C C . VAL A 1 165 ? 16.743 -18.007 -15.812 1.00 84.12 165 VAL A C 1
ATOM 1304 O O . VAL A 1 165 ? 16.260 -17.115 -16.508 1.00 84.12 165 VAL A O 1
ATOM 1307 N N . ASP A 1 166 ? 16.670 -19.301 -16.101 1.00 76.75 166 ASP A N 1
ATOM 1308 C CA . ASP A 1 166 ? 15.843 -19.814 -17.179 1.00 76.75 166 ASP A CA 1
ATOM 1309 C C . ASP A 1 166 ? 14.415 -19.994 -16.662 1.00 76.75 166 ASP A C 1
ATOM 1311 O O . ASP A 1 166 ? 14.135 -20.861 -15.833 1.00 76.75 166 ASP A O 1
ATOM 1315 N N . LEU A 1 167 ? 13.518 -19.128 -17.126 1.00 65.88 167 LEU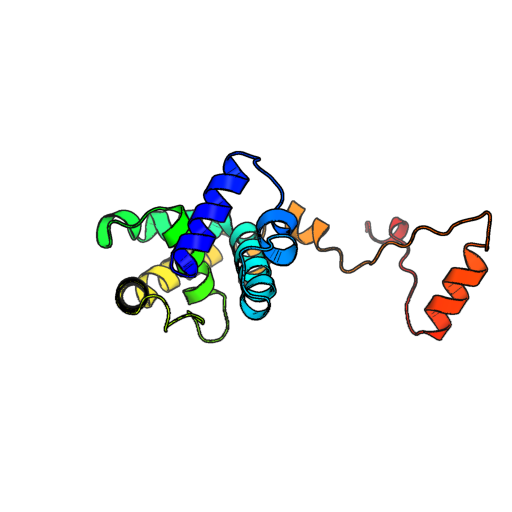 A N 1
ATOM 1316 C CA . LEU A 1 167 ? 12.114 -19.145 -16.725 1.00 65.88 167 LEU A CA 1
ATOM 1317 C C . LEU A 1 167 ? 11.338 -20.294 -17.374 1.00 65.88 167 LEU A C 1
ATOM 1319 O O . LEU A 1 167 ? 10.259 -20.618 -16.896 1.00 65.88 167 LEU A O 1
ATOM 1323 N N . SER A 1 168 ? 11.893 -20.951 -18.400 1.00 64.81 168 SER A N 1
ATOM 1324 C CA . SER A 1 168 ? 11.266 -22.128 -19.013 1.00 64.81 168 SER A CA 1
ATOM 1325 C C . SER A 1 168 ? 11.318 -23.378 -18.125 1.00 64.81 168 SER A C 1
ATOM 1327 O O . SER A 1 168 ? 10.566 -24.317 -18.359 1.00 64.81 168 SER A O 1
ATOM 1329 N N . GLN A 1 169 ? 12.161 -23.386 -17.084 1.00 51.66 169 GLN A N 1
ATOM 1330 C CA . GLN A 1 169 ? 12.262 -24.483 -16.110 1.00 51.66 169 GLN A CA 1
ATOM 1331 C C . GLN A 1 169 ? 11.653 -24.152 -14.738 1.00 51.66 169 GLN A C 1
ATOM 1333 O O . GLN A 1 169 ? 11.785 -24.938 -13.804 1.00 51.66 169 GLN A O 1
ATOM 1338 N N . ALA A 1 170 ? 11.018 -22.984 -14.595 1.00 49.69 170 ALA A N 1
ATOM 1339 C CA . ALA A 1 170 ? 10.416 -22.527 -13.339 1.00 49.69 170 ALA A CA 1
ATOM 1340 C C . ALA A 1 170 ? 8.911 -22.850 -13.225 1.00 49.69 170 ALA A C 1
ATOM 1342 O O . ALA A 1 170 ? 8.311 -22.577 -12.188 1.00 49.69 170 ALA A O 1
ATOM 1343 N N . GLU A 1 171 ? 8.312 -23.433 -14.267 1.00 38.72 171 GLU A N 1
ATOM 1344 C CA . GLU A 1 171 ? 6.951 -23.977 -14.253 1.00 38.72 171 GLU A CA 1
ATOM 1345 C C . GLU A 1 171 ? 7.012 -25.490 -13.977 1.00 38.72 171 GLU A C 1
ATOM 1347 O O . GLU A 1 171 ? 7.006 -26.308 -14.897 1.00 38.72 171 GLU A O 1
ATOM 1352 N N . GLY A 1 172 ? 7.136 -25.859 -12.699 1.00 37.22 172 GLY A N 1
ATOM 1353 C CA . GLY A 1 172 ? 7.117 -27.241 -12.208 1.00 37.22 172 GLY A CA 1
ATOM 1354 C C . GLY A 1 172 ? 6.624 -27.313 -10.774 1.00 37.22 172 GLY A C 1
ATOM 1355 O O . GLY A 1 172 ? 7.202 -26.588 -9.934 1.00 37.22 172 GLY A O 1
#

Sequence (172 aa):
MLFYERAADILGRLERRQGSVKSMTVGNHYLKPEEKRKMYALLCETLKHASALSIVIERSGLLQAENIEARLALVLTHDLLFTRGGLQHTGADPKLNLAIRKHKSRLASELERLKAELGAQSNADLVPAHLRDAASTFRYVRVNLLVTSVDAIVKAFQDDRYRLVDLSQAEG

Foldseek 3Di:
DFLLVLLLVVVVCVVVVVDDLCCSAVVDPPDDNVSRVVSSVLNVQLVQLVVLQLQLCVVLVLCVQPVDDPSSSSSQLCQQAVNDVRPPRCVRDVPVNVSVVVCSVSSVVSSVVSCVVQVHPDSNSSGDPVVVVVPPVDDDDDDDPVVDDPVVVQVVVVVVVDDDDDVVPVPD

pLDDT: mean 88.31, std 11.29, range [37.22, 97.81]

InterPro domains:
  IPR048889 NSUN5/RCM1, N-terminal domain [PF21153] (37-127)